Protein AF-Q3M235-F1 (afdb_monomer_lite)

Organism: Trichormus variabilis (strain ATCC 29413 / PCC 7937) (NCBI:txid240292)

pLDDT: mean 76.33, std 17.31, range [42.53, 95.81]

Foldseek 3Di:
DVVVVVVVVVVVVVVVVVVVVVVVVVVPDVPDDVVVVVVVVVVVVVVVVPPPPPQPPDPLLVLLCVLVVNPPVVLVVQLVVQCVVPVPDDSVVSSVVSNVVSVVVVVD

Radius of gyration: 30.81 Å; chains: 1; bounding box: 64×28×85 Å

Sequence (108 aa):
MEVTILLLWLSLMLFTLRLVFLVIQAQKKPQSRHIINHKRTVYKHQRRQQHQYNIPKTGQWRELLALVHGDVSTAQRLIEFEQQRNPTRSVEWCIEKALWQIQRDRRA

Secondary structure (DSSP, 8-state):
-HHHHHHHHHHHHHHHHHHHHHHHHHH----SSTTHHHHHHHHHHHTT----------HHHHHHHHHTTT-HHHHHHHHHHHHHH-TTS-HHHHHHHHHHHHHHHTT-

Structure (mmCIF, N/CA/C/O backbone):
data_AF-Q3M235-F1
#
_entry.id   AF-Q3M235-F1
#
loop_
_atom_site.group_PDB
_atom_site.id
_atom_site.type_symbol
_atom_site.label_atom_id
_atom_site.label_alt_id
_atom_site.label_comp_id
_atom_site.label_asym_id
_atom_site.label_entity_id
_atom_site.label_seq_id
_atom_site.pdbx_PDB_ins_code
_atom_site.Cartn_x
_atom_site.Cartn_y
_atom_site.Cartn_z
_atom_site.occupancy
_atom_site.B_iso_or_equiv
_atom_site.auth_seq_id
_atom_site.auth_comp_id
_atom_site.auth_asym_id
_atom_site.auth_atom_id
_atom_site.pdbx_PDB_model_num
ATOM 1 N N . MET A 1 1 ? 38.662 3.341 -64.392 1.00 80.06 1 MET A N 1
ATOM 2 C CA . MET A 1 1 ? 37.385 4.089 -64.336 1.00 80.06 1 MET A CA 1
ATOM 3 C C . MET A 1 1 ? 36.217 3.202 -63.918 1.00 80.06 1 MET A C 1
ATOM 5 O O . MET A 1 1 ? 35.423 3.614 -63.088 1.00 80.06 1 MET A O 1
ATOM 9 N N . GLU A 1 2 ? 36.117 1.970 -64.414 1.00 86.50 2 GLU A N 1
ATOM 10 C CA . GLU A 1 2 ? 35.008 1.064 -64.057 1.00 86.50 2 GLU A CA 1
ATOM 11 C C . GLU A 1 2 ? 35.027 0.644 -62.578 1.00 86.50 2 GLU A C 1
ATOM 13 O O . GLU A 1 2 ? 34.017 0.735 -61.887 1.00 86.50 2 GLU A O 1
ATOM 18 N N . VAL A 1 3 ? 36.202 0.300 -62.042 1.00 91.69 3 VAL A N 1
ATOM 19 C CA . VAL A 1 3 ? 36.355 -0.094 -60.628 1.00 91.69 3 VAL A CA 1
ATOM 20 C C . VAL A 1 3 ? 35.986 1.044 -59.669 1.00 91.69 3 VAL A C 1
ATOM 22 O O . VAL A 1 3 ? 35.346 0.814 -58.648 1.00 91.69 3 VAL A O 1
ATOM 25 N N . THR A 1 4 ? 36.326 2.291 -60.006 1.00 91.81 4 THR A N 1
ATOM 26 C CA . THR A 1 4 ? 35.972 3.457 -59.182 1.00 91.81 4 THR A CA 1
ATOM 27 C C . THR A 1 4 ? 34.467 3.707 -59.171 1.00 91.81 4 THR A C 1
ATOM 29 O O . THR A 1 4 ? 33.921 4.071 -58.135 1.00 91.81 4 THR A O 1
ATOM 32 N N . ILE A 1 5 ? 33.781 3.452 -60.290 1.00 92.81 5 ILE A N 1
ATOM 33 C CA . ILE A 1 5 ? 32.318 3.541 -60.373 1.00 92.81 5 ILE A CA 1
ATOM 34 C C . ILE A 1 5 ? 31.674 2.468 -59.484 1.00 92.81 5 ILE A C 1
ATOM 36 O O . ILE A 1 5 ? 30.769 2.780 -58.712 1.00 92.81 5 ILE A O 1
ATOM 40 N N . LEU A 1 6 ? 32.179 1.230 -59.515 1.00 92.56 6 LEU A N 1
ATOM 41 C CA . LEU A 1 6 ? 31.683 0.146 -58.657 1.00 92.56 6 LEU A CA 1
ATOM 42 C C . LEU A 1 6 ? 31.885 0.441 -57.162 1.00 92.56 6 LEU A C 1
ATOM 44 O O . LEU A 1 6 ? 30.983 0.198 -56.361 1.00 92.56 6 LEU A O 1
ATOM 48 N N . LEU A 1 7 ? 33.026 1.024 -56.780 1.00 93.62 7 LEU A N 1
ATOM 49 C CA . LEU A 1 7 ? 33.300 1.421 -55.393 1.00 93.62 7 LEU A CA 1
ATOM 50 C C . LEU A 1 7 ? 32.378 2.551 -54.905 1.00 93.62 7 LEU A C 1
ATOM 52 O O . LEU A 1 7 ? 31.951 2.536 -53.749 1.00 93.62 7 LEU A O 1
ATOM 56 N N . LEU A 1 8 ? 32.033 3.506 -55.776 1.00 94.62 8 LEU A N 1
ATOM 57 C CA . LEU A 1 8 ? 31.077 4.572 -55.458 1.00 94.62 8 LEU A CA 1
ATOM 58 C C . LEU A 1 8 ? 29.654 4.029 -55.268 1.00 94.62 8 LEU A C 1
ATOM 60 O O . LEU A 1 8 ? 28.973 4.413 -54.320 1.00 94.62 8 LEU A O 1
ATOM 64 N N . TRP A 1 9 ? 29.216 3.095 -56.113 1.00 95.38 9 TRP A N 1
ATOM 65 C CA . TRP A 1 9 ? 27.914 2.440 -55.951 1.00 95.38 9 TRP A CA 1
ATOM 66 C C . TRP A 1 9 ? 27.840 1.590 -54.680 1.00 95.38 9 TRP A C 1
ATOM 68 O O . TRP A 1 9 ? 26.836 1.627 -53.967 1.00 95.38 9 TRP A O 1
ATOM 78 N N . LEU A 1 10 ? 28.915 0.867 -54.359 1.00 94.88 10 LEU A N 1
ATOM 79 C CA . LEU A 1 10 ? 28.999 0.054 -53.150 1.00 94.88 10 LEU A CA 1
ATOM 80 C C . LEU A 1 10 ? 28.948 0.924 -51.885 1.00 94.88 10 LEU A C 1
ATOM 82 O O . LEU A 1 10 ? 28.220 0.595 -50.947 1.00 94.88 10 LEU A O 1
ATOM 86 N N . SER A 1 11 ? 29.656 2.059 -51.863 1.00 95.38 11 SER A N 1
ATOM 87 C CA . SER A 1 11 ? 29.625 2.979 -50.718 1.00 95.38 11 SER A CA 1
ATOM 88 C C . SER A 1 11 ? 28.245 3.616 -50.523 1.00 95.38 11 SER A C 1
ATOM 90 O O . SER A 1 11 ? 27.760 3.693 -49.392 1.00 95.38 11 SER A O 1
ATOM 92 N N . LEU A 1 12 ? 27.569 3.982 -51.618 1.00 95.50 12 LEU A N 1
ATOM 93 C CA . LEU A 1 12 ? 26.213 4.531 -51.597 1.00 95.50 12 LEU A CA 1
ATOM 94 C C . LEU A 1 12 ? 25.201 3.506 -51.060 1.00 95.50 12 LEU A C 1
ATOM 96 O O . LEU A 1 12 ? 24.394 3.831 -50.187 1.00 95.50 12 LEU A O 1
ATOM 100 N N . MET A 1 13 ? 25.284 2.247 -51.500 1.00 95.75 13 MET A N 1
ATOM 101 C CA . MET A 1 13 ? 24.430 1.165 -50.995 1.00 95.75 13 MET A CA 1
ATOM 102 C C . MET A 1 13 ? 24.632 0.928 -49.495 1.00 95.75 13 MET A C 1
ATOM 104 O O . MET A 1 13 ? 23.661 0.890 -48.738 1.00 95.75 13 MET A O 1
ATOM 108 N N . LEU A 1 14 ? 25.882 0.861 -49.029 1.00 95.44 14 LEU A N 1
ATOM 109 C CA . LEU A 1 14 ? 26.180 0.724 -47.600 1.00 95.44 14 LEU A CA 1
ATOM 110 C C . LEU A 1 14 ? 25.660 1.909 -46.775 1.00 95.44 14 LEU A C 1
ATOM 112 O O . LEU A 1 14 ? 25.154 1.711 -45.668 1.00 95.44 14 LEU A O 1
ATOM 116 N N . PHE A 1 15 ? 25.749 3.128 -47.310 1.00 95.81 15 PHE A N 1
ATOM 117 C CA . PHE A 1 15 ? 25.260 4.334 -46.648 1.00 95.81 15 PHE A CA 1
ATOM 118 C C . PHE A 1 15 ? 23.736 4.319 -46.477 1.00 95.81 15 PHE A C 1
ATOM 120 O O . PHE A 1 15 ? 23.238 4.539 -45.371 1.00 95.81 15 PHE A O 1
ATOM 127 N N . THR A 1 16 ? 22.986 3.979 -47.530 1.00 94.31 16 THR A N 1
ATOM 128 C CA . THR A 1 16 ? 21.517 3.860 -47.445 1.00 94.31 16 THR A CA 1
ATOM 129 C C . THR A 1 16 ? 21.084 2.764 -46.470 1.00 94.31 16 THR A C 1
ATOM 131 O O . THR A 1 16 ? 20.184 2.982 -45.658 1.00 94.31 16 THR A O 1
ATOM 134 N N . LEU A 1 17 ? 21.781 1.623 -46.456 1.00 93.25 17 LEU A N 1
ATOM 135 C CA . LEU A 1 17 ? 21.515 0.525 -45.527 1.00 93.25 17 LEU A CA 1
ATOM 136 C C . LEU A 1 17 ? 21.775 0.939 -44.068 1.00 93.25 17 LEU A C 1
ATOM 138 O O . LEU A 1 17 ? 20.988 0.621 -43.174 1.00 93.25 17 LEU A O 1
ATOM 142 N N . ARG A 1 18 ? 22.833 1.726 -43.828 1.00 93.81 18 ARG A N 1
ATOM 143 C CA . ARG A 1 18 ? 23.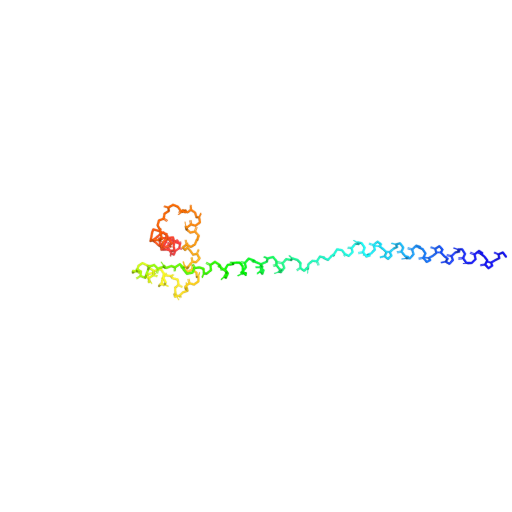125 2.364 -42.533 1.00 93.81 18 ARG A CA 1
ATOM 144 C C . ARG A 1 18 ? 22.024 3.329 -42.099 1.00 93.81 18 ARG A C 1
ATOM 146 O O . ARG A 1 18 ? 21.636 3.289 -40.934 1.00 93.81 18 ARG A O 1
ATOM 153 N N . LEU A 1 19 ? 21.519 4.170 -43.003 1.00 91.38 19 LEU A N 1
ATOM 154 C CA . LEU A 1 19 ? 20.437 5.113 -42.699 1.00 91.38 19 LEU A CA 1
ATOM 155 C C . LEU A 1 19 ? 19.140 4.386 -42.336 1.00 91.38 19 LEU A C 1
ATOM 157 O O . LEU A 1 19 ? 18.530 4.704 -41.317 1.00 91.38 19 LEU A O 1
ATOM 161 N N . VAL A 1 20 ? 18.757 3.363 -43.103 1.00 90.06 20 VAL A N 1
ATOM 162 C CA . VAL A 1 20 ? 17.584 2.530 -42.796 1.00 90.06 20 VAL A CA 1
ATOM 163 C C . VAL A 1 20 ? 17.751 1.839 -41.441 1.00 90.06 20 VAL A C 1
ATOM 165 O O . VAL A 1 20 ? 16.834 1.857 -40.621 1.00 90.06 20 VAL A O 1
ATOM 168 N N . PHE A 1 21 ? 18.937 1.297 -41.149 1.00 89.00 21 PHE A N 1
ATOM 169 C CA . PHE A 1 21 ? 19.228 0.687 -39.852 1.00 89.00 21 PHE A CA 1
ATOM 170 C C . PHE A 1 21 ? 19.126 1.690 -38.692 1.00 89.00 21 PHE A C 1
ATOM 172 O O . PHE A 1 21 ? 18.555 1.362 -37.652 1.00 89.00 21 PHE A O 1
ATOM 179 N N . LEU A 1 22 ? 19.621 2.921 -38.869 1.00 85.44 22 LEU A N 1
ATOM 180 C CA . LEU A 1 22 ? 19.496 3.996 -37.878 1.00 85.44 22 LEU A CA 1
ATOM 181 C C . LEU A 1 22 ? 18.036 4.401 -37.651 1.00 85.44 22 LEU A C 1
ATOM 183 O O . LEU A 1 22 ? 17.628 4.575 -36.505 1.00 85.44 22 LEU A O 1
ATOM 187 N N . VAL A 1 23 ? 17.231 4.491 -38.712 1.00 86.00 23 VAL A N 1
ATOM 188 C CA . VAL A 1 23 ? 15.794 4.785 -38.608 1.00 86.00 23 VAL A CA 1
ATOM 189 C C . VAL A 1 23 ? 15.060 3.662 -37.873 1.00 86.00 23 VAL A C 1
ATOM 191 O O . VAL A 1 23 ? 14.263 3.939 -36.980 1.00 86.00 23 VAL A O 1
ATOM 194 N N . ILE A 1 24 ? 15.360 2.395 -38.172 1.00 78.88 24 ILE A N 1
ATOM 195 C CA . ILE A 1 24 ? 14.771 1.245 -37.467 1.00 78.88 24 ILE A CA 1
ATOM 196 C C . ILE A 1 24 ? 15.170 1.252 -35.985 1.00 78.88 24 ILE A C 1
ATOM 198 O O . ILE A 1 24 ? 14.323 1.019 -35.125 1.00 78.88 24 ILE A O 1
ATOM 202 N N . GLN A 1 25 ? 16.433 1.542 -35.664 1.00 74.56 25 GLN A N 1
ATOM 203 C CA . GLN A 1 25 ? 16.902 1.690 -34.279 1.00 74.56 25 GLN A CA 1
ATOM 204 C C . GLN A 1 25 ? 16.183 2.842 -33.559 1.00 74.56 25 GLN A C 1
ATOM 206 O O . GLN A 1 25 ? 15.778 2.681 -32.412 1.00 74.56 25 GLN A O 1
ATOM 211 N N . ALA A 1 26 ? 15.954 3.969 -34.239 1.00 70.75 26 ALA A N 1
ATOM 212 C CA . ALA A 1 26 ? 15.240 5.118 -33.685 1.00 70.75 26 ALA A CA 1
ATOM 213 C C . ALA A 1 26 ? 13.735 4.852 -33.478 1.00 70.75 26 ALA A C 1
ATOM 215 O O . ALA A 1 26 ? 13.133 5.381 -32.544 1.00 70.75 26 ALA A O 1
ATOM 216 N N . GLN A 1 27 ? 13.129 4.004 -34.316 1.00 65.25 27 GLN A N 1
ATOM 217 C CA . GLN A 1 27 ? 11.724 3.593 -34.206 1.00 65.25 27 GLN A CA 1
ATOM 218 C C . GLN A 1 27 ? 11.498 2.467 -33.190 1.00 65.25 27 GLN A C 1
ATOM 220 O O . GLN A 1 27 ? 10.373 2.275 -32.727 1.00 65.25 27 GLN A O 1
ATOM 225 N N . LYS A 1 28 ? 12.552 1.755 -32.765 1.00 57.81 28 LYS A N 1
ATOM 226 C CA . LYS A 1 28 ? 12.504 0.847 -31.610 1.00 57.81 28 LYS A CA 1
ATOM 227 C C . LYS A 1 28 ? 12.441 1.651 -30.307 1.00 57.81 28 LYS A C 1
ATOM 229 O O . LYS A 1 28 ? 13.318 1.566 -29.451 1.00 57.81 28 LYS A O 1
ATOM 234 N N . LYS A 1 29 ?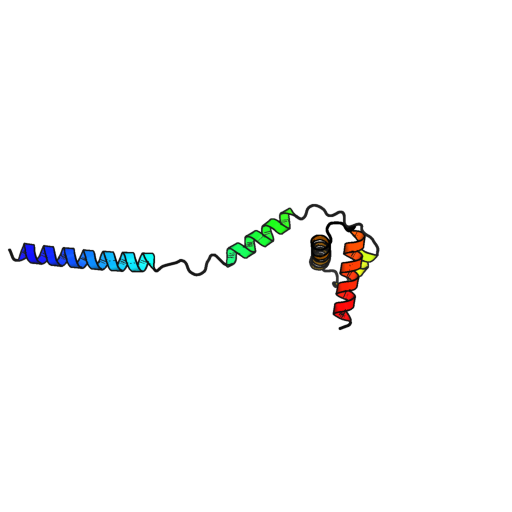 11.351 2.399 -30.113 1.00 50.94 29 LYS A N 1
ATOM 235 C CA . LYS A 1 29 ? 10.909 2.782 -28.772 1.00 50.94 29 LYS A CA 1
ATOM 236 C C . LYS A 1 29 ? 10.735 1.487 -27.970 1.00 50.94 29 LYS A C 1
ATOM 238 O O . LYS A 1 29 ? 10.070 0.570 -28.458 1.00 50.94 29 LYS A O 1
ATOM 243 N N . PRO A 1 30 ? 11.277 1.379 -26.747 1.00 46.50 30 PRO A N 1
ATOM 244 C CA . PRO A 1 30 ? 10.955 0.281 -25.851 1.00 46.50 30 PRO A CA 1
ATOM 245 C C . PRO A 1 30 ? 9.510 0.459 -25.377 1.00 46.50 30 PRO A C 1
ATOM 247 O O . PRO A 1 30 ? 9.233 0.968 -24.291 1.00 46.50 30 PRO A O 1
ATOM 250 N N . GLN A 1 31 ? 8.560 0.061 -26.216 1.00 53.84 31 GLN A N 1
ATOM 251 C CA . GLN A 1 31 ? 7.175 -0.068 -25.817 1.00 53.84 31 GLN A CA 1
ATOM 252 C C . GLN A 1 31 ? 7.079 -1.305 -24.922 1.00 53.84 31 GLN A C 1
ATOM 254 O O . GLN A 1 31 ? 7.322 -2.432 -25.342 1.00 53.84 31 GLN A O 1
ATOM 259 N N . SER A 1 32 ? 6.711 -1.059 -23.664 1.00 50.03 32 SER A N 1
ATOM 260 C CA . SER A 1 32 ? 6.268 -2.063 -22.692 1.00 50.03 32 SER A CA 1
ATOM 261 C C . SER A 1 32 ? 7.333 -2.794 -21.855 1.00 50.03 32 SER A C 1
ATOM 263 O O . SER A 1 32 ? 7.370 -4.016 -21.766 1.00 50.03 32 SER A O 1
ATOM 265 N N . ARG A 1 33 ? 8.141 -2.041 -21.096 1.00 44.47 33 ARG A N 1
ATOM 266 C CA . ARG A 1 33 ? 8.609 -2.499 -19.760 1.00 44.47 33 ARG A CA 1
ATOM 267 C C . ARG A 1 33 ? 8.408 -1.486 -18.629 1.00 44.47 33 ARG A C 1
ATOM 269 O O . ARG A 1 33 ? 8.584 -1.829 -17.463 1.00 44.47 33 ARG A O 1
ATOM 276 N N . HIS A 1 34 ? 7.959 -0.268 -18.935 1.00 47.22 34 HIS A N 1
ATOM 277 C CA . HIS A 1 34 ? 7.860 0.805 -17.940 1.00 47.22 34 HIS A CA 1
ATOM 278 C C . HIS A 1 34 ? 6.503 0.910 -17.215 1.00 47.22 34 HIS A C 1
ATOM 280 O O . HIS A 1 34 ? 6.338 1.771 -16.358 1.00 47.22 34 HIS A O 1
ATOM 286 N N . ILE A 1 35 ? 5.543 0.017 -17.495 1.00 50.59 35 ILE A N 1
ATOM 287 C CA . ILE A 1 35 ? 4.251 -0.022 -16.777 1.00 50.59 35 ILE A CA 1
ATOM 288 C C . ILE A 1 35 ? 4.308 -0.971 -15.563 1.00 50.59 35 ILE A C 1
ATOM 290 O O . ILE A 1 35 ? 3.659 -0.734 -14.546 1.00 50.59 35 ILE A O 1
ATOM 294 N N . ILE A 1 36 ? 5.155 -2.006 -15.598 1.00 52.09 36 ILE A N 1
ATOM 295 C CA . ILE A 1 36 ? 5.263 -2.988 -14.501 1.00 52.09 36 ILE A CA 1
ATOM 296 C C . ILE A 1 36 ? 6.029 -2.400 -13.300 1.00 52.09 36 ILE A C 1
ATOM 298 O O . ILE A 1 36 ? 5.733 -2.713 -12.146 1.00 52.09 36 ILE A O 1
ATOM 302 N N . ASN A 1 37 ? 6.978 -1.491 -13.545 1.00 48.91 37 ASN A N 1
ATOM 303 C CA . ASN A 1 37 ? 7.800 -0.913 -12.479 1.00 48.91 37 ASN A CA 1
ATOM 304 C C . ASN A 1 37 ? 7.148 0.275 -11.760 1.00 48.91 37 ASN A C 1
ATOM 306 O O . ASN A 1 37 ? 7.486 0.513 -10.603 1.00 48.91 37 ASN A O 1
ATOM 310 N N . HIS A 1 38 ? 6.171 0.957 -12.369 1.00 50.47 38 HIS A N 1
ATOM 311 C CA . HIS A 1 38 ? 5.476 2.057 -11.691 1.00 50.47 38 HIS A CA 1
ATOM 312 C C . HIS A 1 38 ? 4.552 1.555 -10.570 1.00 50.47 38 HIS A C 1
ATOM 314 O O . HIS A 1 38 ? 4.449 2.174 -9.516 1.00 50.47 38 HIS A O 1
ATOM 320 N N . LYS A 1 39 ? 3.969 0.357 -10.724 1.00 47.72 39 LYS A N 1
ATOM 321 C CA . LYS A 1 39 ? 3.237 -0.288 -9.624 1.00 47.72 39 LYS A CA 1
ATOM 322 C C . LYS A 1 39 ? 4.176 -0.750 -8.501 1.00 47.72 39 LYS A C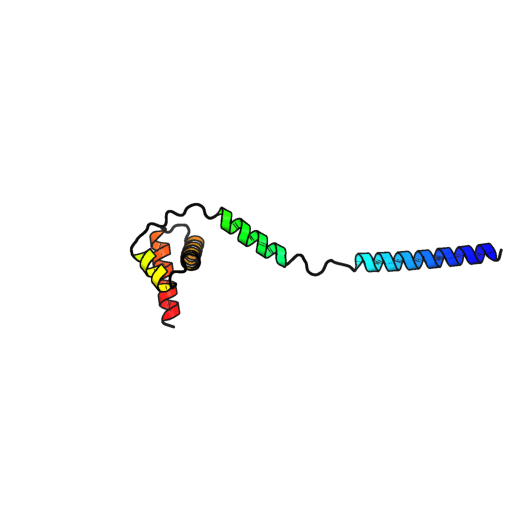 1
ATOM 324 O O . LYS A 1 39 ? 3.836 -0.626 -7.331 1.00 47.72 39 LYS A O 1
ATOM 329 N N . ARG A 1 40 ? 5.393 -1.213 -8.820 1.00 47.62 40 ARG A N 1
ATOM 330 C CA . ARG A 1 40 ? 6.369 -1.682 -7.813 1.00 47.62 40 ARG A CA 1
ATOM 331 C C . ARG A 1 40 ? 6.888 -0.572 -6.896 1.00 47.62 40 ARG A C 1
ATOM 333 O O . ARG A 1 40 ? 7.159 -0.853 -5.731 1.00 47.62 40 ARG A O 1
ATOM 340 N N . THR A 1 41 ? 6.999 0.669 -7.367 1.00 49.94 41 THR A N 1
ATOM 341 C CA . THR A 1 41 ? 7.427 1.798 -6.520 1.00 49.94 41 THR A CA 1
ATOM 342 C C . THR A 1 41 ? 6.345 2.234 -5.531 1.00 49.94 41 THR A C 1
ATOM 344 O O . THR A 1 41 ? 6.682 2.588 -4.403 1.00 49.94 41 THR A O 1
ATOM 347 N N . VAL A 1 42 ? 5.061 2.102 -5.885 1.00 50.97 42 VAL A N 1
ATOM 348 C CA . VAL A 1 42 ? 3.932 2.399 -4.982 1.00 50.97 42 VAL A CA 1
ATOM 349 C C . VAL A 1 42 ? 3.862 1.385 -3.831 1.00 50.97 42 VAL A C 1
ATOM 351 O O . VAL A 1 42 ? 3.849 1.782 -2.668 1.00 50.97 42 VAL A O 1
ATOM 354 N N . TYR A 1 43 ? 3.970 0.079 -4.112 1.00 46.81 43 TYR A N 1
ATOM 355 C CA . TYR A 1 43 ? 3.976 -0.946 -3.052 1.00 46.81 43 TYR A CA 1
ATOM 356 C C . TYR A 1 43 ? 5.207 -0.873 -2.132 1.00 46.81 43 TYR A C 1
ATOM 358 O O . TYR A 1 43 ? 5.137 -1.245 -0.960 1.00 46.81 43 TYR A O 1
ATOM 366 N N . LYS A 1 44 ? 6.352 -0.387 -2.635 1.00 42.53 44 LYS A N 1
ATOM 367 C CA . LYS A 1 44 ? 7.587 -0.278 -1.841 1.00 42.53 44 LYS A CA 1
ATOM 368 C C . LYS A 1 44 ? 7.593 0.958 -0.933 1.00 42.53 44 LYS A C 1
ATOM 370 O O . LYS A 1 44 ? 8.199 0.906 0.136 1.00 42.53 44 LYS A O 1
ATOM 375 N N . HIS A 1 45 ? 6.888 2.030 -1.310 1.00 46.31 45 HIS A N 1
ATOM 376 C CA . HIS A 1 45 ? 6.726 3.207 -0.451 1.00 46.31 45 HIS A CA 1
ATOM 377 C C . HIS A 1 45 ? 5.676 2.995 0.650 1.00 46.31 45 HIS A C 1
ATOM 379 O O . HIS A 1 45 ? 5.857 3.484 1.765 1.00 46.31 45 HIS A O 1
ATOM 385 N N . GLN A 1 46 ? 4.654 2.177 0.377 1.00 51.66 46 GLN A N 1
ATOM 386 C CA . GLN A 1 46 ? 3.620 1.789 1.343 1.00 51.66 46 GLN A CA 1
ATOM 387 C C . GLN A 1 46 ? 4.187 0.933 2.494 1.00 51.66 46 GLN A C 1
ATOM 389 O O . GLN A 1 46 ? 3.751 1.039 3.634 1.00 51.66 46 GLN A O 1
ATOM 394 N N . ARG A 1 47 ? 5.256 0.162 2.242 1.00 46.19 47 ARG A N 1
ATOM 395 C CA . ARG A 1 47 ? 5.947 -0.631 3.276 1.00 46.19 47 ARG A CA 1
ATOM 396 C C . ARG A 1 47 ? 6.824 0.205 4.224 1.00 46.19 47 ARG A C 1
ATOM 398 O O . ARG A 1 47 ? 7.086 -0.230 5.335 1.00 46.19 47 ARG A O 1
ATOM 405 N N . ARG A 1 48 ? 7.260 1.408 3.819 1.00 44.00 48 ARG A N 1
ATOM 406 C CA . ARG A 1 48 ? 7.988 2.361 4.692 1.00 44.00 48 ARG A CA 1
ATOM 407 C C . ARG A 1 48 ? 7.055 3.248 5.528 1.00 44.00 48 ARG A C 1
ATOM 409 O O . ARG A 1 48 ? 7.487 3.785 6.543 1.00 44.00 48 ARG A O 1
ATOM 416 N N . GLN A 1 49 ? 5.787 3.364 5.127 1.00 43.91 49 GLN A N 1
ATOM 417 C CA . GLN A 1 49 ? 4.722 3.998 5.913 1.00 43.91 49 GLN A CA 1
ATOM 418 C C . GLN A 1 49 ? 3.981 3.015 6.829 1.00 43.91 49 GLN A C 1
ATOM 420 O O . GLN A 1 49 ? 3.075 3.424 7.542 1.00 43.91 49 GLN A O 1
ATOM 425 N N . GLN A 1 50 ? 4.463 1.770 6.953 1.00 47.69 50 GLN A N 1
ATOM 426 C CA . GLN A 1 50 ? 4.251 0.935 8.146 1.00 47.69 50 GLN A CA 1
ATOM 427 C C . GLN A 1 50 ? 4.960 1.537 9.382 1.00 47.69 50 GLN A C 1
ATOM 429 O O . GLN A 1 50 ? 5.509 0.818 10.213 1.00 47.69 50 GLN A O 1
ATOM 434 N N . HIS A 1 51 ? 4.981 2.869 9.495 1.00 45.53 51 HIS A N 1
ATOM 435 C CA . HIS A 1 51 ? 5.137 3.572 10.752 1.00 45.53 51 HIS A CA 1
ATOM 436 C C . HIS A 1 51 ? 3.947 3.152 11.599 1.00 45.53 51 HIS A C 1
ATOM 438 O O . HIS A 1 51 ? 2.875 3.729 11.473 1.00 45.53 51 HIS A O 1
ATOM 444 N N . GLN A 1 52 ? 4.138 2.068 12.351 1.00 47.25 52 GLN A N 1
ATOM 445 C CA . GLN A 1 52 ? 3.650 1.849 13.704 1.00 47.25 52 GLN A CA 1
ATOM 446 C C . GLN A 1 52 ? 2.472 2.758 14.089 1.00 47.25 52 GLN A C 1
ATOM 448 O O . GLN A 1 52 ? 2.585 3.597 14.981 1.00 47.25 52 GLN A O 1
ATOM 453 N N . TYR A 1 53 ? 1.339 2.638 13.399 1.00 51.44 53 TYR A N 1
ATOM 454 C CA . TYR A 1 53 ? 0.142 3.316 13.845 1.00 51.44 53 TYR A CA 1
ATOM 455 C C . TYR A 1 53 ? -0.246 2.550 15.097 1.00 51.44 53 TYR A C 1
ATOM 457 O O . TYR A 1 53 ? -0.566 1.360 15.026 1.00 51.44 53 TYR A O 1
ATOM 465 N N . ASN A 1 54 ? -0.119 3.196 16.255 1.00 57.75 54 ASN A N 1
ATOM 466 C CA . ASN A 1 54 ? -0.690 2.702 17.497 1.00 57.75 54 ASN A CA 1
ATOM 467 C C . ASN A 1 54 ? -2.209 2.722 17.301 1.00 57.75 54 ASN A C 1
ATOM 469 O O . ASN A 1 54 ? -2.873 3.641 17.764 1.00 57.75 54 ASN A O 1
ATOM 473 N N . ILE A 1 55 ? -2.746 1.756 16.541 1.00 62.56 55 ILE A N 1
ATOM 474 C CA . ILE A 1 55 ? -4.182 1.535 16.423 1.00 62.56 55 ILE A CA 1
ATOM 475 C C . ILE A 1 55 ? -4.577 1.193 17.852 1.00 62.56 55 ILE A C 1
ATOM 477 O O . ILE A 1 55 ? -4.141 0.148 18.358 1.00 62.56 55 ILE A O 1
ATOM 481 N N . PRO A 1 56 ? -5.319 2.066 18.551 1.00 62.44 56 PRO A N 1
ATOM 482 C CA . PRO A 1 56 ? -5.789 1.710 19.868 1.00 62.44 56 PRO A CA 1
ATOM 483 C C . PRO A 1 56 ? -6.644 0.458 19.666 1.00 62.44 56 PRO A C 1
ATOM 485 O O . PRO A 1 56 ? -7.525 0.430 18.806 1.00 62.44 56 PRO A O 1
ATOM 488 N N . LYS A 1 57 ? -6.324 -0.625 20.385 1.00 64.44 57 LYS A N 1
ATOM 489 C CA . LYS A 1 57 ? -7.074 -1.888 20.323 1.00 64.44 57 LYS A CA 1
ATOM 490 C C . LYS A 1 57 ? -8.428 -1.698 21.014 1.00 64.44 57 LYS A C 1
ATOM 492 O O . LYS A 1 57 ? -8.684 -2.275 22.066 1.00 64.44 57 LYS A O 1
ATOM 497 N N . THR A 1 58 ? -9.265 -0.835 20.458 1.00 71.94 58 THR A N 1
ATOM 498 C CA . THR A 1 58 ? -10.624 -0.580 20.920 1.00 71.94 58 THR A CA 1
ATOM 499 C C . THR A 1 58 ? -11.551 -1.680 20.407 1.00 71.94 58 THR A C 1
ATOM 501 O O . THR A 1 58 ? -11.232 -2.405 19.458 1.00 71.94 58 THR A O 1
ATOM 504 N N . GLY A 1 59 ? -12.725 -1.824 21.027 1.00 80.62 59 GLY A N 1
ATOM 505 C CA . GLY A 1 59 ? -13.740 -2.784 20.577 1.00 80.62 59 GLY A CA 1
ATOM 506 C C . GLY A 1 59 ? -14.133 -2.591 19.106 1.00 80.62 59 GLY A C 1
ATOM 507 O O . GLY A 1 59 ? -14.317 -3.575 18.393 1.00 80.62 59 GLY A O 1
ATOM 508 N N . GLN A 1 60 ? -14.139 -1.339 18.634 1.00 82.69 60 GLN A N 1
ATOM 509 C CA . GLN A 1 60 ? -14.462 -0.959 17.255 1.00 82.69 60 GLN A CA 1
ATOM 510 C C . GLN A 1 60 ? -13.468 -1.523 16.235 1.00 82.69 60 GLN A C 1
ATOM 512 O O . GLN A 1 60 ? -13.867 -1.937 15.151 1.00 82.69 60 GLN A O 1
ATOM 517 N N . TRP A 1 61 ? -12.179 -1.612 16.579 1.00 82.19 61 TRP A N 1
ATOM 518 C CA . TRP A 1 61 ? -11.189 -2.255 15.711 1.00 82.19 61 TRP A CA 1
ATOM 519 C C . TRP A 1 61 ? -11.482 -3.748 15.532 1.00 82.19 61 TRP A C 1
ATOM 521 O O . TRP A 1 61 ? -11.384 -4.284 14.429 1.00 82.19 61 TRP A O 1
ATOM 531 N N . ARG A 1 62 ? -11.883 -4.432 16.610 1.00 83.81 62 ARG A N 1
ATOM 532 C CA . ARG A 1 62 ? -12.249 -5.853 16.548 1.00 83.81 62 ARG A CA 1
ATOM 533 C C . ARG A 1 62 ? -13.514 -6.069 15.718 1.00 83.81 62 ARG A C 1
ATOM 535 O O . ARG A 1 62 ? -13.592 -7.045 14.979 1.00 83.81 62 ARG A O 1
ATOM 542 N N . GLU A 1 63 ? -14.474 -5.160 15.827 1.00 86.12 63 GLU A N 1
ATOM 543 C CA . GLU A 1 63 ? -15.697 -5.177 15.027 1.00 86.12 63 GLU A CA 1
ATOM 544 C C . GLU A 1 63 ? -15.408 -4.918 13.545 1.00 86.12 63 GLU A C 1
ATOM 546 O O . GLU A 1 63 ? -15.879 -5.664 12.689 1.00 86.12 63 GLU A O 1
ATOM 551 N N . LEU A 1 64 ? -14.537 -3.950 13.243 1.00 87.25 64 LEU A N 1
ATOM 552 C CA . LEU A 1 64 ? -14.064 -3.689 11.887 1.00 87.25 64 LEU A CA 1
ATOM 553 C C . LEU A 1 64 ? -13.403 -4.939 11.308 1.00 87.25 64 LEU A C 1
ATOM 555 O O . LEU A 1 64 ? -13.776 -5.381 10.230 1.00 87.25 64 LEU A O 1
ATOM 559 N N . LEU A 1 65 ? -12.492 -5.576 12.047 1.00 87.81 65 LEU A N 1
ATOM 560 C CA . LEU A 1 65 ? -11.874 -6.826 11.606 1.00 87.81 65 LEU A CA 1
ATOM 561 C C . LEU A 1 65 ? -12.899 -7.935 11.371 1.00 87.81 65 LEU A C 1
ATOM 563 O O . LEU A 1 65 ? -12.785 -8.645 10.376 1.00 87.81 65 LEU A O 1
ATOM 567 N N . ALA A 1 66 ? -13.912 -8.079 12.226 1.00 87.94 66 ALA A N 1
ATOM 568 C CA . ALA A 1 66 ? -14.982 -9.049 12.004 1.00 87.94 66 ALA A CA 1
ATOM 569 C C . ALA A 1 66 ? -15.753 -8.755 10.703 1.00 87.94 66 ALA A C 1
ATOM 571 O O . ALA A 1 66 ? -16.037 -9.672 9.929 1.00 87.94 66 ALA A O 1
ATOM 572 N N . LEU A 1 67 ? -16.017 -7.477 10.409 1.00 86.88 67 LEU A N 1
ATOM 573 C CA . LEU A 1 67 ? -16.633 -7.046 9.153 1.00 86.88 67 LEU A CA 1
ATOM 574 C C . LEU A 1 67 ? -15.721 -7.202 7.933 1.00 86.88 67 LEU A C 1
ATOM 576 O O . LEU A 1 67 ? -16.224 -7.229 6.819 1.00 86.88 67 LEU A O 1
ATOM 580 N N . VAL A 1 68 ? -14.408 -7.331 8.092 1.00 86.94 68 VAL A N 1
ATOM 581 C CA . VAL A 1 68 ? -13.489 -7.615 6.976 1.00 86.94 68 VAL A CA 1
ATOM 582 C C . VAL A 1 68 ? -12.954 -9.051 7.035 1.00 86.94 68 VAL A C 1
ATOM 584 O O . VAL A 1 68 ? -11.914 -9.362 6.467 1.00 86.94 68 VAL A O 1
ATOM 587 N N . HIS A 1 69 ? -13.656 -9.957 7.724 1.00 85.44 69 HIS A N 1
ATOM 588 C CA . HIS A 1 69 ? -13.283 -11.376 7.837 1.00 85.44 69 HIS A CA 1
ATOM 589 C C . HIS A 1 69 ? -11.849 -11.613 8.349 1.00 85.44 69 HIS A C 1
ATOM 591 O O . HIS A 1 69 ? -11.186 -12.575 7.971 1.00 85.44 69 HIS A O 1
ATOM 597 N N . GLY A 1 70 ? -11.360 -10.728 9.216 1.00 81.62 70 GLY A N 1
ATOM 598 C CA . GLY A 1 70 ? -10.014 -10.785 9.778 1.00 81.62 70 GLY A CA 1
ATOM 599 C C . GLY A 1 70 ? -8.919 -10.232 8.864 1.00 81.62 70 GLY A C 1
ATOM 600 O O . GLY A 1 70 ? -7.750 -10.291 9.244 1.00 81.62 70 GLY A O 1
ATOM 601 N N . ASP A 1 71 ? -9.251 -9.664 7.699 1.00 85.62 71 ASP A N 1
ATOM 602 C CA . ASP A 1 71 ? -8.261 -9.025 6.832 1.00 85.62 71 ASP A CA 1
ATOM 603 C C . ASP A 1 71 ? -7.823 -7.666 7.399 1.00 85.62 71 ASP A C 1
ATOM 605 O O . ASP A 1 71 ? -8.381 -6.599 7.120 1.00 85.62 71 ASP A O 1
ATOM 609 N N . VAL A 1 72 ? -6.754 -7.734 8.190 1.00 83.31 72 VAL A N 1
ATOM 610 C CA . VAL A 1 72 ? -6.075 -6.589 8.805 1.00 83.31 72 VAL A CA 1
ATOM 611 C C . VAL A 1 72 ? -5.610 -5.579 7.760 1.00 83.31 72 VAL A C 1
ATOM 613 O O . VAL A 1 72 ? -5.665 -4.375 8.001 1.00 83.31 72 VAL A O 1
ATOM 616 N N . SER A 1 73 ? -5.168 -6.048 6.591 1.00 82.94 73 SER A N 1
ATOM 617 C CA . SER A 1 73 ? -4.621 -5.173 5.555 1.00 82.94 73 SER A CA 1
ATOM 618 C C . SER A 1 73 ? -5.704 -4.308 4.920 1.00 82.94 73 SER A C 1
ATOM 620 O O . SER A 1 73 ? -5.495 -3.118 4.678 1.00 82.94 73 SER A O 1
ATOM 622 N N . THR A 1 74 ? -6.886 -4.882 4.710 1.00 86.12 74 THR A N 1
ATOM 623 C CA . THR A 1 74 ? -8.039 -4.158 4.181 1.00 86.12 74 THR A CA 1
ATOM 624 C C . THR A 1 74 ? -8.626 -3.218 5.236 1.00 86.12 74 THR A C 1
ATOM 626 O O . THR A 1 74 ? -8.895 -2.060 4.919 1.00 86.12 74 THR A O 1
ATOM 629 N N . ALA A 1 75 ? -8.721 -3.646 6.500 1.00 86.94 75 ALA A N 1
ATOM 630 C CA . ALA A 1 75 ? -9.138 -2.777 7.604 1.00 86.94 75 ALA A CA 1
ATOM 631 C C . ALA A 1 75 ? -8.210 -1.558 7.774 1.00 86.94 75 ALA A C 1
ATOM 633 O O . ALA A 1 75 ? -8.680 -0.429 7.911 1.00 86.94 75 ALA A O 1
ATOM 634 N N . GLN A 1 76 ? -6.893 -1.761 7.691 1.00 85.38 76 GLN A N 1
ATOM 635 C CA . GLN A 1 76 ? -5.915 -0.676 7.761 1.00 85.38 76 GLN A CA 1
ATOM 636 C C . GLN A 1 76 ? -6.055 0.302 6.585 1.00 85.38 76 GLN A C 1
ATOM 638 O O . GLN A 1 76 ? -6.076 1.512 6.796 1.00 85.38 76 GLN A O 1
ATOM 643 N N . ARG A 1 77 ? -6.211 -0.203 5.353 1.00 85.44 77 ARG A N 1
ATOM 644 C CA . ARG A 1 77 ? -6.401 0.649 4.165 1.00 85.44 77 ARG A CA 1
ATOM 645 C C . ARG A 1 77 ? -7.630 1.545 4.267 1.00 85.44 77 ARG A C 1
ATOM 647 O O . ARG A 1 77 ? -7.595 2.671 3.783 1.00 85.44 77 ARG A O 1
ATOM 654 N N . LEU A 1 78 ? -8.706 1.054 4.874 1.00 87.38 78 LEU A N 1
ATOM 655 C CA . LEU A 1 78 ? -9.927 1.835 5.063 1.00 87.38 78 LEU A CA 1
ATOM 656 C C . LEU A 1 78 ? -9.718 2.989 6.043 1.00 87.38 78 LEU A C 1
ATOM 658 O O . LEU A 1 78 ? -10.142 4.107 5.767 1.00 87.38 78 LEU A O 1
ATOM 662 N N . ILE A 1 79 ? -9.005 2.743 7.143 1.00 87.94 79 ILE A N 1
ATOM 663 C CA . ILE A 1 79 ? -8.641 3.799 8.095 1.00 87.94 79 ILE A CA 1
ATOM 664 C C . ILE A 1 79 ? -7.717 4.821 7.430 1.00 87.94 79 ILE A C 1
ATOM 666 O O . ILE A 1 79 ? -7.939 6.021 7.563 1.00 87.94 79 ILE A O 1
ATOM 670 N N . GLU A 1 80 ? -6.707 4.362 6.685 1.00 84.50 80 GLU A N 1
ATOM 671 C CA . GLU A 1 80 ? -5.788 5.238 5.947 1.00 84.50 80 GLU A CA 1
ATOM 672 C C . GLU A 1 80 ? -6.539 6.129 4.950 1.00 84.50 80 GLU A C 1
ATOM 674 O O . GLU A 1 80 ? -6.253 7.322 4.847 1.00 84.50 80 GLU A O 1
ATOM 679 N N . PHE A 1 81 ? -7.523 5.575 4.241 1.00 86.44 81 PHE A N 1
ATOM 680 C CA . PHE A 1 81 ? -8.348 6.326 3.299 1.00 86.44 81 PHE A CA 1
ATOM 681 C C . PHE A 1 81 ? -9.172 7.421 3.993 1.00 86.44 81 PHE A C 1
ATOM 683 O O . PHE A 1 81 ? -9.186 8.568 3.537 1.00 86.44 81 PHE A O 1
ATOM 690 N N . GLU A 1 82 ? -9.809 7.101 5.121 1.00 86.88 82 GLU A N 1
ATOM 691 C CA . GLU A 1 82 ? -10.585 8.076 5.896 1.00 86.88 82 GLU A CA 1
ATOM 692 C C . GLU A 1 82 ? -9.704 9.150 6.539 1.00 86.88 82 GLU A C 1
ATOM 694 O O . GLU A 1 82 ? -10.078 10.325 6.555 1.00 86.88 82 GLU A O 1
ATOM 699 N N . GLN A 1 83 ? -8.501 8.788 6.985 1.00 85.81 83 GLN A N 1
ATOM 700 C CA . GLN A 1 83 ? -7.532 9.728 7.541 1.00 85.81 83 GLN A CA 1
ATOM 701 C C . GLN A 1 83 ? -6.969 10.675 6.476 1.00 85.81 83 GLN A C 1
ATOM 703 O O . GLN A 1 83 ? -6.807 11.866 6.735 1.00 85.81 83 GLN A O 1
ATOM 708 N N . GLN A 1 84 ? -6.704 10.181 5.263 1.00 82.56 84 GLN A N 1
ATOM 709 C CA . GLN A 1 84 ? -6.280 11.029 4.143 1.00 82.56 84 GLN A CA 1
ATOM 710 C C . GLN A 1 84 ? -7.356 12.049 3.763 1.00 82.56 84 GLN A C 1
ATOM 712 O O . GLN A 1 84 ? -7.035 13.182 3.408 1.00 82.56 84 GLN A O 1
ATOM 717 N N . ARG A 1 85 ? -8.633 11.665 3.858 1.00 82.06 85 ARG A N 1
ATOM 718 C CA . ARG A 1 85 ? -9.765 12.570 3.624 1.00 82.06 85 ARG A CA 1
ATOM 719 C C . ARG A 1 85 ? -10.008 13.535 4.780 1.00 82.06 85 ARG A C 1
ATOM 721 O O . ARG A 1 85 ? -10.461 14.651 4.545 1.00 82.06 85 ARG A O 1
ATOM 728 N N . ASN A 1 86 ? -9.704 13.120 6.007 1.00 81.38 86 ASN A N 1
ATOM 729 C CA . ASN A 1 86 ? -9.997 13.863 7.228 1.00 81.38 86 ASN A CA 1
ATOM 730 C C . ASN A 1 86 ? -8.762 13.951 8.151 1.00 81.38 86 ASN A C 1
ATOM 732 O O . ASN A 1 86 ? -8.784 13.411 9.260 1.00 81.38 86 ASN A O 1
ATOM 736 N N . PRO A 1 87 ? -7.692 14.664 7.751 1.00 80.94 87 PRO A N 1
ATOM 737 C CA . PRO A 1 87 ? -6.426 14.684 8.495 1.00 80.94 87 PRO A CA 1
ATOM 738 C C . PRO A 1 87 ? -6.525 15.352 9.876 1.00 80.94 87 PRO A C 1
ATOM 740 O O . PRO A 1 87 ? -5.666 15.146 10.727 1.00 80.94 87 PRO A O 1
ATOM 743 N N . THR A 1 88 ? -7.564 16.155 10.111 1.00 84.62 88 THR A N 1
ATOM 744 C CA . THR A 1 88 ? -7.826 16.851 11.381 1.00 84.62 88 THR A CA 1
ATOM 745 C C . THR A 1 88 ? -8.630 16.019 12.381 1.00 84.62 88 THR A C 1
ATOM 747 O O . THR A 1 88 ? -8.856 16.468 13.505 1.00 84.62 88 THR A O 1
ATOM 750 N N . ARG A 1 89 ? -9.106 14.830 11.991 1.00 84.25 89 ARG A N 1
ATOM 751 C CA . ARG A 1 89 ? -9.913 13.956 12.849 1.00 84.25 89 ARG A CA 1
ATOM 752 C C . ARG A 1 89 ? -9.039 12.956 13.595 1.00 84.25 89 ARG A C 1
ATOM 754 O O . ARG A 1 89 ? -7.944 12.605 13.163 1.00 84.25 89 ARG A O 1
ATOM 761 N N . SER A 1 90 ? -9.541 12.500 14.739 1.00 84.06 90 SER A N 1
ATOM 762 C CA . SER A 1 90 ? -8.858 11.486 15.531 1.00 84.06 90 SER A CA 1
ATOM 763 C C . SER A 1 90 ? -8.863 10.133 14.818 1.00 84.06 90 SER A C 1
ATOM 765 O O . SER A 1 90 ? -9.733 9.816 14.003 1.00 84.06 90 SER A O 1
ATOM 767 N N . VAL A 1 91 ? -7.886 9.312 15.187 1.00 82.31 91 VAL A N 1
ATOM 768 C CA . VAL A 1 91 ? -7.769 7.904 14.796 1.00 82.31 91 VAL A CA 1
ATOM 769 C C . VAL A 1 91 ? -9.063 7.128 15.038 1.00 82.31 91 VAL A C 1
ATOM 771 O O . VAL A 1 91 ? -9.552 6.433 14.155 1.00 82.31 91 VAL A O 1
ATOM 774 N N . GLU A 1 92 ? -9.634 7.276 16.231 1.00 84.69 92 GLU A N 1
ATOM 775 C CA . GLU A 1 92 ? -10.848 6.575 16.651 1.00 84.69 92 GLU A CA 1
ATOM 776 C C . GLU A 1 92 ? -12.051 6.945 15.781 1.00 84.69 92 GLU A C 1
ATOM 778 O O . GLU A 1 92 ? -12.772 6.068 15.311 1.00 84.69 92 GLU A O 1
ATOM 783 N N . TRP A 1 93 ? -12.189 8.230 15.445 1.00 88.69 93 TRP A N 1
ATOM 784 C CA . TRP A 1 93 ? -13.216 8.687 14.514 1.00 88.69 93 TRP A CA 1
ATOM 785 C C . TRP A 1 93 ? -13.038 8.071 13.119 1.00 88.69 93 TRP A C 1
ATOM 787 O O . TRP A 1 93 ? -14.017 7.694 12.480 1.00 88.69 93 TRP A O 1
ATOM 797 N N . CYS A 1 94 ? -11.795 7.916 12.646 1.00 87.62 94 CYS A N 1
ATOM 798 C CA . CYS A 1 94 ? -11.516 7.265 11.361 1.00 87.62 94 CYS A CA 1
ATOM 799 C C . CYS A 1 94 ? -11.875 5.768 11.385 1.00 87.62 94 CYS A C 1
ATOM 801 O O . CYS A 1 94 ? -12.403 5.258 10.398 1.00 87.6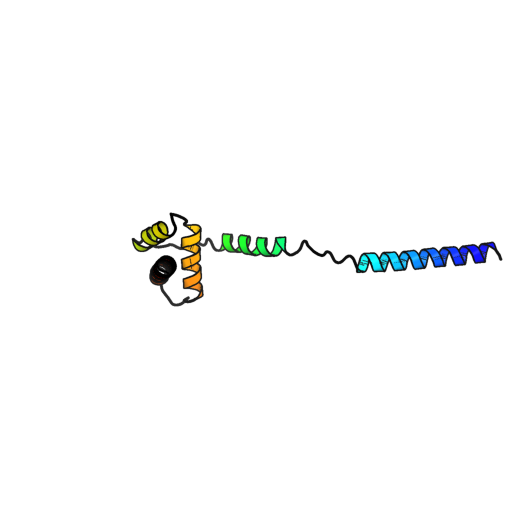2 94 CYS A O 1
ATOM 803 N N . ILE A 1 95 ? -11.644 5.070 12.506 1.00 87.94 95 ILE A N 1
ATOM 804 C CA . ILE A 1 95 ? -12.053 3.665 12.699 1.00 87.94 95 ILE A CA 1
ATOM 805 C C . ILE A 1 95 ? -13.578 3.545 12.657 1.00 87.94 95 ILE A C 1
ATOM 807 O O . ILE A 1 95 ? -14.112 2.707 11.931 1.00 87.94 95 ILE A O 1
ATOM 811 N N . GLU A 1 96 ? -14.283 4.403 13.395 1.00 90.12 96 GLU A N 1
ATOM 812 C CA . GLU A 1 96 ? -15.746 4.433 13.419 1.00 90.12 96 GLU A CA 1
ATOM 813 C C . GLU A 1 96 ? -16.328 4.723 12.027 1.00 90.12 96 GLU A C 1
ATOM 815 O O . GLU A 1 96 ? -17.282 4.074 11.590 1.00 90.12 96 GLU A O 1
ATOM 820 N N . LYS A 1 97 ? -15.725 5.655 11.278 1.00 91.38 97 LYS A N 1
ATOM 821 C CA . LYS A 1 97 ? -16.145 5.944 9.902 1.00 91.38 97 LYS A CA 1
ATOM 822 C C . LYS A 1 97 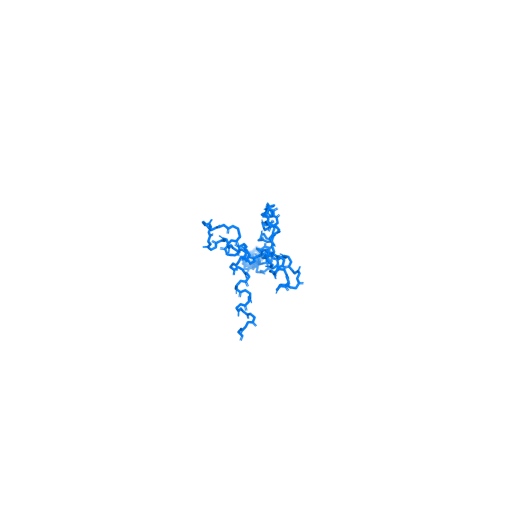? -15.888 4.802 8.936 1.00 91.38 97 LYS A C 1
ATOM 824 O O . LYS A 1 97 ? -16.792 4.473 8.168 1.00 91.38 97 LYS A O 1
ATOM 829 N N . ALA A 1 98 ? -14.725 4.162 9.009 1.00 90.06 98 ALA A N 1
ATOM 830 C CA . ALA A 1 98 ? -14.434 2.974 8.215 1.00 90.06 98 ALA A CA 1
ATOM 831 C C . ALA A 1 98 ? -15.442 1.842 8.498 1.00 90.06 98 ALA A C 1
ATOM 833 O O . ALA A 1 98 ? -15.924 1.192 7.566 1.00 90.06 98 ALA A O 1
ATOM 834 N N . LEU A 1 99 ? -15.812 1.649 9.771 1.00 90.12 99 LEU A N 1
ATOM 835 C CA . LEU A 1 99 ? -16.816 0.671 10.194 1.00 90.12 99 LEU A CA 1
ATOM 836 C C . LEU A 1 99 ? -18.188 0.976 9.582 1.00 90.12 99 LEU A C 1
ATOM 838 O O . LEU A 1 99 ? -18.796 0.109 8.951 1.00 90.12 99 LEU A O 1
ATOM 842 N N . TRP A 1 100 ? -18.645 2.224 9.717 1.00 90.56 100 TRP A N 1
ATOM 843 C CA . TRP A 1 100 ? -19.914 2.677 9.152 1.00 90.56 100 TRP A CA 1
ATOM 844 C C . TRP A 1 100 ? -19.960 2.501 7.631 1.00 90.56 100 TRP A C 1
ATOM 846 O O . TRP A 1 100 ? -20.970 2.053 7.088 1.00 90.56 100 TRP A O 1
ATOM 856 N N . GLN A 1 101 ? -18.861 2.813 6.941 1.00 89.38 101 GLN A N 1
ATOM 857 C CA . GLN A 1 101 ? -18.780 2.710 5.489 1.00 89.38 101 GLN A CA 1
ATOM 858 C C . GLN A 1 101 ? -18.921 1.263 5.004 1.00 89.38 101 GLN A C 1
ATOM 860 O O . GLN A 1 101 ? -19.765 1.004 4.149 1.00 89.38 101 GLN A O 1
ATOM 865 N N . ILE A 1 102 ? -18.194 0.308 5.599 1.00 89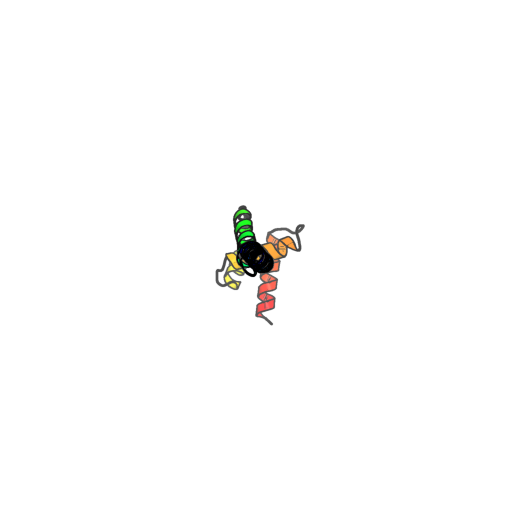.19 102 ILE A N 1
ATOM 866 C CA . ILE A 1 102 ? -18.367 -1.119 5.269 1.00 89.19 102 ILE A CA 1
ATOM 867 C C . ILE A 1 102 ? -19.784 -1.589 5.579 1.00 89.19 102 ILE A C 1
ATOM 869 O O . ILE A 1 102 ? -20.386 -2.327 4.799 1.00 89.19 102 ILE A O 1
ATOM 873 N N . GLN A 1 103 ? -20.320 -1.208 6.737 1.00 88.69 103 GLN A N 1
ATOM 874 C CA . GLN A 1 103 ? -21.638 -1.667 7.149 1.00 88.69 103 GLN A CA 1
ATOM 875 C C . GLN A 1 103 ? -22.733 -1.153 6.210 1.00 88.69 103 GLN A C 1
ATOM 877 O O . GLN A 1 103 ? -23.695 -1.873 5.945 1.00 88.69 103 GLN A O 1
ATOM 882 N N . ARG A 1 104 ? -22.572 0.062 5.678 1.00 87.75 104 ARG A N 1
ATOM 883 C CA . ARG A 1 104 ? -23.440 0.614 4.639 1.00 87.75 104 ARG A CA 1
ATOM 884 C C . ARG A 1 104 ? -23.296 -0.149 3.326 1.00 87.75 104 ARG A C 1
ATOM 886 O O . ARG A 1 104 ? -24.309 -0.555 2.770 1.00 87.75 104 ARG A O 1
ATOM 893 N N . ASP A 1 105 ? -22.068 -0.380 2.870 1.00 84.81 105 ASP A N 1
ATOM 894 C CA . ASP A 1 105 ? -21.799 -1.054 1.594 1.00 84.81 105 ASP A CA 1
ATOM 895 C C . ASP A 1 105 ? -22.281 -2.522 1.597 1.00 84.81 105 ASP A C 1
ATOM 897 O O . ASP A 1 105 ? -22.588 -3.069 0.547 1.00 84.81 105 ASP A O 1
ATOM 901 N N . ARG A 1 106 ? -22.411 -3.151 2.775 1.00 81.38 106 ARG A N 1
ATOM 902 C CA . ARG A 1 106 ? -23.002 -4.494 2.954 1.00 81.38 106 ARG A CA 1
ATOM 903 C C . ARG A 1 106 ? -24.531 -4.532 2.997 1.00 81.38 106 ARG A C 1
ATOM 905 O O . ARG A 1 106 ? -25.098 -5.615 2.890 1.00 81.38 106 ARG A O 1
ATOM 912 N N . ARG A 1 107 ? -25.190 -3.403 3.274 1.00 79.25 107 ARG A N 1
ATOM 913 C CA . ARG A 1 107 ? -26.662 -3.305 3.352 1.00 79.25 107 ARG A CA 1
ATOM 914 C C . ARG A 1 107 ? -27.300 -2.877 2.025 1.00 79.25 107 ARG A C 1
ATOM 916 O O . ARG A 1 107 ? -28.525 -2.886 1.948 1.00 79.25 107 ARG A O 1
ATOM 923 N N . ALA A 1 108 ? -26.491 -2.454 1.054 1.00 59.97 108 ALA A N 1
ATOM 924 C CA . ALA A 1 108 ? -26.904 -2.119 -0.308 1.00 59.97 108 ALA A CA 1
ATOM 925 C C . ALA A 1 108 ? -26.954 -3.377 -1.183 1.00 59.97 108 ALA A C 1
ATOM 927 O O . ALA A 1 108 ? -27.844 -3.424 -2.059 1.00 59.97 108 ALA A O 1
#